Protein AF-A0A6I2VGC6-F1 (afdb_monomer_lite)

Foldseek 3Di:
DPPVVPPPDPPPDPPPPPVVPCDDPNVVVVVVVVVQVVVCVVVVHDDDDPDDDDDDPCCVVPPVNVVCCLVPPQVPDDDDDDDLVLAPDAQKKAWDDDSNFIKIWGQHPVRDIDIDGQADPPHGDGVDDHGIDGDD

Radius of gyration: 21.8 Å; chains: 1; bounding box: 48×47×48 Å

pLDDT: mean 85.58, std 19.08, range [34.44, 97.62]

Secondary structure (DSSP, 8-state):
--SSSTT--TT-S-----STT--HHHHHHHHHHHHHHHHHHHHT-----SSPPPPPGGGGT-HHHHHHHIIIIITTS------GGGS-STTEEEEEEETTEEEEEEE-SSS-EEEEESB-TTT--BSS-SEEEE--

Sequence (136 aa):
MTELADAVQSEAVPAYLPSTVLDGAAREDALSMMRRLIAHTRNKTTDQAESTFEEPVDNYLDEELFAAEIELIFKRIPLPLALSCELPAKNSYKAIEVVGVPVVMTRDSKGDVHAMLNVCRHRGALICQEGTGTSR

Structure (mmCIF, N/CA/C/O backbone):
data_AF-A0A6I2VGC6-F1
#
_entry.id   AF-A0A6I2VGC6-F1
#
loop_
_atom_site.group_PDB
_atom_site.id
_atom_site.type_symbol
_atom_site.label_atom_id
_atom_site.label_alt_id
_atom_site.label_comp_id
_atom_site.label_asym_id
_atom_site.label_entity_id
_atom_site.label_seq_id
_atom_site.pdbx_PDB_ins_code
_atom_site.Cartn_x
_atom_site.Cartn_y
_atom_site.Cartn_z
_atom_site.occupancy
_atom_site.B_iso_or_equiv
_atom_site.auth_seq_id
_atom_site.auth_comp_id
_atom_site.auth_asym_id
_atom_site.auth_atom_id
_atom_site.pdbx_PDB_model_num
ATOM 1 N N . MET A 1 1 ? -7.542 27.184 -2.937 1.00 37.00 1 MET A N 1
ATOM 2 C CA . MET A 1 1 ? -6.402 26.269 -2.687 1.00 37.00 1 MET A CA 1
ATOM 3 C C . MET A 1 1 ? -5.672 26.569 -1.372 1.00 37.00 1 MET A C 1
ATOM 5 O O . MET A 1 1 ? -4.609 26.013 -1.146 1.00 37.00 1 MET A O 1
ATOM 9 N N . THR A 1 2 ? -6.236 27.399 -0.489 1.00 34.44 2 THR A N 1
ATOM 10 C CA . THR A 1 2 ? -5.528 27.917 0.695 1.00 34.44 2 THR A CA 1
ATOM 11 C C . THR A 1 2 ? -6.004 27.289 2.011 1.00 34.44 2 THR A C 1
ATOM 13 O O . THR A 1 2 ? -5.457 27.611 3.048 1.00 34.44 2 THR A O 1
ATOM 16 N N . GLU A 1 3 ? -6.980 26.374 1.986 1.00 43.25 3 GLU A N 1
ATOM 17 C CA . GLU A 1 3 ? -7.604 25.830 3.211 1.00 43.25 3 GLU A CA 1
ATOM 18 C C . GLU A 1 3 ? -7.227 24.370 3.532 1.00 43.25 3 GLU A C 1
ATOM 20 O O . GLU A 1 3 ? -7.631 23.849 4.563 1.00 43.25 3 GLU A O 1
ATOM 25 N N . LEU A 1 4 ? -6.421 23.697 2.696 1.00 38.38 4 LEU A N 1
ATOM 26 C CA . LEU A 1 4 ? -5.918 22.342 2.999 1.00 38.38 4 LEU A CA 1
ATOM 27 C C . LEU A 1 4 ? -4.592 22.333 3.780 1.00 38.38 4 LEU A C 1
ATOM 29 O O . LEU A 1 4 ? -4.179 21.279 4.257 1.00 38.38 4 LEU A O 1
ATOM 33 N N . ALA A 1 5 ? -3.919 23.480 3.897 1.00 37.44 5 ALA A N 1
ATOM 34 C CA . ALA A 1 5 ? -2.628 23.585 4.577 1.00 37.44 5 ALA A CA 1
ATOM 35 C C . ALA A 1 5 ? -2.761 23.596 6.112 1.00 37.44 5 ALA A C 1
ATOM 37 O O . ALA A 1 5 ? -1.846 23.155 6.801 1.00 37.44 5 ALA A O 1
ATOM 38 N N . ASP A 1 6 ? -3.912 24.021 6.640 1.00 35.16 6 ASP A N 1
ATOM 39 C CA . ASP A 1 6 ? -4.110 24.224 8.082 1.00 35.16 6 ASP A CA 1
ATOM 40 C C . ASP A 1 6 ? -4.655 22.986 8.823 1.00 35.16 6 ASP A C 1
ATOM 42 O O . ASP A 1 6 ? -4.766 22.991 10.047 1.00 35.16 6 ASP A O 1
ATOM 46 N N . ALA A 1 7 ? -4.972 21.898 8.109 1.00 40.44 7 ALA A N 1
ATOM 47 C CA . ALA A 1 7 ? -5.569 20.691 8.695 1.00 40.44 7 ALA A CA 1
ATOM 48 C C . ALA A 1 7 ? -4.558 19.586 9.062 1.00 40.44 7 ALA A C 1
ATOM 50 O O . ALA A 1 7 ? -4.943 18.573 9.647 1.00 40.44 7 ALA A O 1
ATOM 51 N N . VAL A 1 8 ? -3.268 19.750 8.751 1.00 40.69 8 VAL A N 1
ATOM 52 C CA . VAL A 1 8 ? -2.232 18.765 9.106 1.00 40.69 8 VAL A CA 1
ATOM 53 C C . VAL A 1 8 ? -1.527 19.229 10.378 1.00 40.69 8 VAL A C 1
ATOM 55 O O . VAL A 1 8 ? -0.435 19.791 10.345 1.00 40.69 8 VAL A O 1
ATOM 58 N N . GLN A 1 9 ? -2.182 19.023 11.523 1.00 40.00 9 GLN A N 1
ATOM 59 C CA . GLN A 1 9 ? -1.551 19.218 12.828 1.00 40.00 9 GLN A CA 1
ATOM 60 C C . GLN A 1 9 ? -0.323 18.303 12.951 1.00 40.00 9 GLN A C 1
ATOM 62 O O . GLN A 1 9 ? -0.389 17.091 12.743 1.00 40.0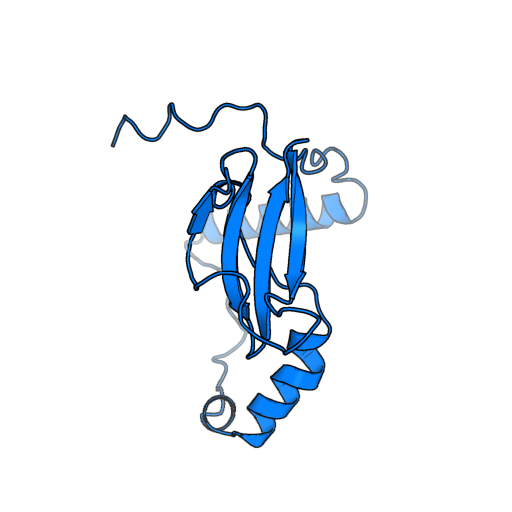0 9 GLN A O 1
AT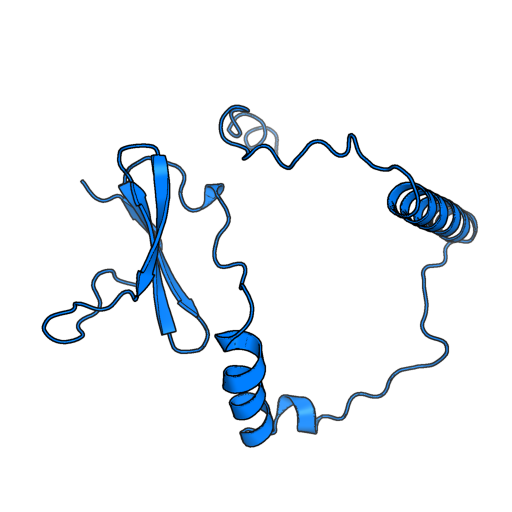OM 67 N N . SER A 1 10 ? 0.808 18.916 13.290 1.00 46.09 10 SER A N 1
ATOM 68 C CA . SER A 1 10 ? 2.174 18.387 13.226 1.00 46.09 10 SER A CA 1
ATOM 69 C C . SER A 1 10 ? 2.514 17.262 14.215 1.00 46.09 10 SER A C 1
ATOM 71 O O . SER A 1 10 ? 3.680 16.897 14.329 1.00 46.09 10 SER A O 1
ATOM 73 N N . GLU A 1 11 ? 1.547 16.721 14.956 1.00 42.81 11 GLU A N 1
ATOM 74 C CA . GLU A 1 11 ? 1.808 15.841 16.109 1.00 42.81 11 GLU A CA 1
ATOM 75 C C . GLU A 1 11 ? 1.619 14.338 15.850 1.00 42.81 11 GLU A C 1
ATOM 77 O O . GLU A 1 11 ? 1.942 13.532 16.717 1.00 42.81 11 GLU A O 1
ATOM 82 N N . ALA A 1 12 ? 1.152 13.929 14.666 1.00 46.19 12 ALA A N 1
ATOM 83 C CA . ALA A 1 12 ? 0.878 12.515 14.365 1.00 46.19 12 ALA A CA 1
ATOM 84 C C . ALA A 1 12 ? 1.584 11.979 13.110 1.00 46.19 12 ALA A C 1
ATOM 86 O O . ALA A 1 12 ? 1.207 10.926 12.589 1.00 46.19 12 ALA A O 1
ATOM 87 N N . VAL A 1 13 ? 2.612 12.671 12.612 1.00 42.16 13 VAL A N 1
ATOM 88 C CA . VAL A 1 13 ? 3.536 12.049 11.657 1.00 42.16 13 VAL A CA 1
ATOM 89 C C . VAL A 1 13 ? 4.382 11.068 12.474 1.00 42.16 13 VAL A C 1
ATOM 91 O O . VAL A 1 13 ? 5.070 11.519 13.393 1.00 42.16 13 VAL A O 1
ATOM 94 N N . PRO A 1 14 ? 4.334 9.744 12.213 1.00 45.50 14 PRO A N 1
ATOM 95 C CA . PRO A 1 14 ? 5.282 8.820 12.823 1.00 45.50 14 PRO A CA 1
ATOM 96 C C . PRO A 1 14 ? 6.671 9.396 12.593 1.00 45.50 14 PRO A C 1
ATOM 98 O O . PRO A 1 14 ? 6.939 9.848 11.480 1.00 45.50 14 PRO A O 1
ATOM 101 N N . ALA A 1 15 ? 7.525 9.430 13.614 1.00 41.28 15 ALA A N 1
ATOM 102 C CA . ALA A 1 15 ? 8.903 9.854 13.433 1.00 41.28 15 ALA A CA 1
ATOM 103 C C . ALA A 1 15 ? 9.549 8.913 12.408 1.00 41.28 15 ALA A C 1
ATOM 105 O O . ALA A 1 15 ? 10.066 7.854 12.758 1.00 41.28 15 ALA A O 1
ATOM 106 N N . TYR A 1 16 ? 9.482 9.274 11.124 1.00 48.97 16 TYR A N 1
ATOM 107 C CA . TYR A 1 16 ? 10.390 8.741 10.136 1.00 48.97 16 TYR A CA 1
ATOM 108 C C . TYR A 1 16 ? 11.749 9.069 10.717 1.00 48.97 16 TYR A C 1
ATOM 110 O O . TYR A 1 16 ? 11.995 10.242 11.024 1.00 48.97 16 TYR A O 1
ATOM 118 N N . LEU A 1 17 ? 12.544 8.033 11.000 1.00 41.50 17 LEU A N 1
ATOM 119 C CA . LEU A 1 17 ? 13.859 8.205 11.598 1.00 41.50 17 LEU A CA 1
ATOM 120 C C . LEU A 1 17 ? 14.514 9.378 10.868 1.00 41.50 17 LEU A C 1
ATOM 122 O O . LEU A 1 17 ? 14.600 9.329 9.634 1.00 41.50 17 LEU A O 1
ATOM 126 N N . PRO A 1 18 ? 14.854 10.471 11.576 1.00 45.91 18 PRO A N 1
ATOM 127 C CA . PRO A 1 18 ? 15.458 11.611 10.921 1.00 45.91 18 PRO A CA 1
ATOM 128 C C . PRO A 1 18 ? 16.642 11.077 10.119 1.00 45.91 18 PRO A C 1
ATOM 130 O O . PRO A 1 18 ? 17.346 10.173 10.575 1.00 45.91 18 PRO A O 1
ATOM 133 N N . SER A 1 19 ? 16.850 11.590 8.906 1.00 52.72 19 SER A N 1
ATOM 134 C CA . SER A 1 19 ? 17.918 11.152 7.994 1.00 52.72 19 SER A CA 1
ATOM 135 C C . SER A 1 19 ? 19.328 11.463 8.526 1.00 52.72 19 SER A C 1
ATOM 137 O O . SER A 1 19 ? 20.272 11.626 7.756 1.00 52.72 19 SER A O 1
ATOM 139 N N . THR A 1 20 ? 19.488 11.588 9.843 1.00 51.91 20 THR A N 1
ATOM 140 C CA . THR A 1 20 ? 20.711 11.889 10.581 1.00 51.91 20 THR A CA 1
ATOM 141 C C . THR A 1 20 ? 21.777 10.810 10.452 1.00 51.91 20 THR A C 1
ATOM 143 O O . THR A 1 20 ? 22.820 10.932 11.079 1.00 51.91 20 THR A O 1
ATOM 146 N N . VAL A 1 21 ? 21.564 9.795 9.617 1.00 59.19 21 VAL A N 1
ATOM 147 C CA . VAL A 1 21 ? 22.593 8.827 9.255 1.00 59.19 21 VAL A CA 1
ATOM 148 C C . VAL A 1 21 ? 22.585 8.590 7.739 1.00 59.19 21 VAL A C 1
ATOM 150 O O . VAL A 1 21 ? 22.481 7.475 7.247 1.00 59.19 21 VAL A O 1
ATOM 153 N N . LEU A 1 22 ? 22.691 9.672 6.962 1.00 60.31 22 LEU A N 1
ATOM 154 C CA . LEU A 1 22 ? 23.429 9.599 5.699 1.00 60.31 22 LEU A CA 1
ATOM 155 C C . LEU A 1 22 ? 24.919 9.643 6.058 1.00 60.31 22 LEU A C 1
ATOM 157 O O . LEU A 1 22 ? 25.575 10.678 5.915 1.00 60.31 22 LEU A O 1
ATOM 161 N N . ASP A 1 23 ? 25.437 8.544 6.599 1.00 69.50 23 ASP A N 1
ATOM 162 C CA . ASP A 1 23 ? 26.864 8.313 6.801 1.00 69.50 23 ASP A CA 1
ATOM 163 C C . ASP A 1 23 ? 27.345 7.140 5.931 1.00 69.50 23 ASP A C 1
ATOM 165 O O . ASP A 1 23 ? 26.553 6.490 5.242 1.00 69.50 23 ASP A O 1
ATOM 169 N N . GLY A 1 24 ? 28.667 6.959 5.861 1.00 79.88 24 GLY A N 1
ATOM 170 C CA . GLY A 1 24 ? 29.295 5.903 5.063 1.00 79.88 24 GLY A CA 1
ATOM 171 C C . GLY A 1 24 ? 28.743 5.798 3.633 1.00 79.88 24 GLY A C 1
ATOM 172 O O . GLY A 1 24 ? 28.595 6.805 2.934 1.00 79.88 24 GLY A O 1
ATOM 173 N N . ALA A 1 25 ? 28.405 4.570 3.231 1.00 79.19 25 ALA A N 1
ATOM 174 C CA . ALA A 1 25 ? 27.895 4.243 1.899 1.00 79.19 25 ALA A CA 1
ATOM 175 C C . ALA A 1 25 ? 26.581 4.970 1.559 1.00 79.19 25 ALA A C 1
ATOM 177 O O . ALA A 1 25 ? 26.437 5.492 0.458 1.00 79.19 25 ALA A O 1
ATOM 178 N N . ALA A 1 26 ? 25.657 5.110 2.517 1.00 76.56 26 ALA A N 1
ATOM 179 C CA . ALA A 1 26 ? 24.382 5.788 2.277 1.00 76.56 26 ALA A CA 1
ATOM 180 C C . ALA A 1 26 ? 24.579 7.273 1.925 1.00 76.56 26 ALA A C 1
ATOM 182 O O . ALA A 1 26 ? 23.865 7.828 1.085 1.00 76.56 26 ALA A O 1
ATOM 183 N N . ARG A 1 27 ? 25.583 7.927 2.530 1.00 81.50 27 ARG A N 1
ATOM 184 C CA . ARG A 1 27 ? 25.963 9.299 2.164 1.00 81.50 27 ARG A CA 1
ATOM 185 C C . ARG A 1 27 ? 26.549 9.376 0.766 1.00 81.50 27 ARG A C 1
ATOM 187 O O . ARG A 1 27 ? 26.267 10.324 0.036 1.00 81.50 27 ARG A O 1
ATOM 194 N N . GLU A 1 28 ? 27.411 8.428 0.427 1.00 85.06 28 GLU A N 1
ATOM 195 C CA . GLU A 1 28 ? 28.063 8.371 -0.877 1.00 85.06 28 GLU A CA 1
ATOM 196 C C . GLU A 1 28 ? 27.037 8.167 -1.993 1.00 85.06 28 GLU A C 1
ATOM 198 O O . GLU A 1 28 ? 27.066 8.912 -2.976 1.00 85.06 28 GLU A O 1
ATOM 203 N N . ASP A 1 29 ? 26.068 7.278 -1.782 1.00 84.38 29 ASP A N 1
ATOM 204 C CA . ASP A 1 29 ? 24.951 7.037 -2.694 1.00 84.38 29 ASP A CA 1
ATOM 205 C C . ASP A 1 29 ? 24.087 8.288 -2.863 1.00 84.38 29 ASP A C 1
ATOM 207 O O . ASP A 1 29 ? 23.841 8.731 -3.988 1.00 84.38 29 ASP A O 1
ATOM 211 N N . ALA A 1 30 ? 23.696 8.935 -1.761 1.00 84.06 30 ALA A N 1
ATOM 212 C CA . ALA A 1 30 ? 22.923 10.173 -1.817 1.00 84.06 30 ALA A CA 1
ATOM 213 C C . ALA A 1 30 ? 23.672 11.286 -2.573 1.00 84.06 30 ALA A C 1
ATOM 215 O O . ALA A 1 30 ? 23.096 11.958 -3.431 1.00 84.06 30 ALA A O 1
ATOM 216 N N . LEU A 1 31 ? 24.973 11.462 -2.312 1.00 88.06 31 LEU A N 1
ATOM 217 C CA . LEU A 1 31 ? 25.806 12.432 -3.029 1.00 88.06 31 LEU A CA 1
ATOM 218 C C . LEU A 1 31 ? 25.958 12.073 -4.513 1.00 88.06 31 LEU A C 1
ATOM 220 O O . LEU A 1 31 ? 25.959 12.969 -5.359 1.00 88.06 31 L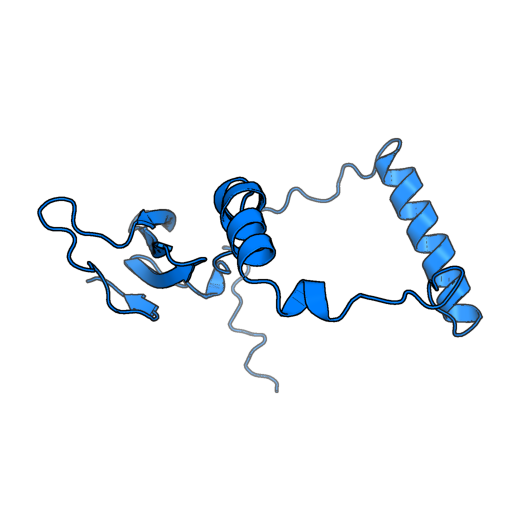EU A O 1
ATOM 224 N N . SER A 1 32 ? 26.071 10.786 -4.843 1.00 90.69 32 SER A N 1
ATOM 225 C CA . SER A 1 32 ? 26.102 10.290 -6.222 1.00 90.69 32 SER A CA 1
ATOM 226 C C . SER A 1 32 ? 24.802 10.631 -6.958 1.00 90.69 32 SER A C 1
ATOM 228 O O . SER A 1 32 ? 24.830 11.268 -8.016 1.00 90.69 32 SER A O 1
ATOM 230 N N . MET A 1 33 ? 23.654 10.329 -6.345 1.00 90.56 33 MET A N 1
ATOM 231 C CA . MET A 1 33 ? 22.332 10.665 -6.875 1.00 90.56 33 MET A CA 1
ATOM 232 C C . MET A 1 33 ? 22.158 12.176 -7.069 1.00 90.56 33 MET A C 1
ATOM 234 O O . MET A 1 33 ? 21.692 12.600 -8.125 1.00 90.56 33 MET A O 1
ATOM 238 N N . MET A 1 34 ? 22.585 13.002 -6.106 1.00 92.81 34 MET A N 1
ATOM 239 C CA . MET A 1 34 ? 22.516 14.466 -6.217 1.00 92.81 34 MET A CA 1
ATOM 240 C C . MET A 1 34 ? 23.357 15.003 -7.380 1.00 92.81 34 MET A C 1
ATOM 242 O O . MET A 1 34 ? 22.892 15.854 -8.138 1.00 92.81 34 MET A O 1
ATOM 246 N N . ARG A 1 35 ? 24.589 14.505 -7.559 1.00 94.62 35 ARG A N 1
ATOM 247 C CA . ARG A 1 35 ? 25.445 14.909 -8.689 1.00 94.62 35 ARG A CA 1
ATOM 248 C C . ARG A 1 35 ? 24.800 14.551 -10.025 1.00 94.62 35 ARG A C 1
ATOM 250 O O . ARG A 1 35 ? 24.794 15.382 -10.933 1.00 94.62 35 ARG A O 1
ATOM 257 N N . ARG A 1 36 ? 24.226 13.349 -10.123 1.00 94.81 36 ARG A N 1
ATOM 258 C CA . ARG A 1 36 ? 23.512 12.873 -11.313 1.00 94.81 36 ARG A CA 1
ATOM 259 C C . ARG A 1 36 ? 22.279 13.729 -11.615 1.00 94.81 36 ARG A C 1
ATOM 261 O O . ARG A 1 36 ? 22.127 14.193 -12.741 1.00 94.81 36 ARG A O 1
ATOM 268 N N . LEU A 1 37 ? 21.477 14.058 -10.600 1.00 95.88 37 LEU A N 1
ATOM 269 C CA . LEU A 1 37 ? 20.326 14.959 -10.729 1.00 95.88 37 LEU A CA 1
ATOM 270 C C . LEU A 1 37 ? 20.726 16.348 -11.253 1.00 95.88 37 LEU A C 1
ATOM 272 O O . LEU A 1 37 ? 20.083 16.885 -12.157 1.00 95.88 37 LEU A O 1
ATOM 276 N N . ILE A 1 38 ? 21.801 16.934 -10.714 1.00 96.69 38 ILE A N 1
ATOM 277 C CA . ILE A 1 38 ? 22.321 18.229 -11.181 1.00 96.69 38 ILE A CA 1
ATOM 278 C C . ILE A 1 38 ? 22.752 18.145 -12.651 1.00 96.69 38 ILE A C 1
ATOM 280 O O . ILE A 1 38 ? 22.450 19.055 -13.426 1.00 96.69 38 ILE A O 1
ATOM 284 N N . ALA A 1 39 ? 23.444 17.071 -13.046 1.00 95.94 39 ALA A N 1
ATOM 285 C CA . ALA A 1 39 ? 23.861 16.859 -14.430 1.00 95.94 39 ALA A CA 1
ATOM 286 C C . ALA A 1 39 ? 22.652 16.766 -15.375 1.00 95.94 39 ALA A C 1
ATOM 288 O O . ALA A 1 39 ? 22.601 17.485 -16.373 1.00 95.94 39 ALA A O 1
ATOM 289 N N . HIS A 1 40 ? 21.646 15.965 -15.018 1.00 97.31 40 HIS A N 1
ATOM 290 C CA . HIS A 1 40 ? 20.390 15.846 -15.760 1.00 97.31 40 HIS A CA 1
ATOM 291 C C . HIS A 1 40 ? 19.659 17.181 -15.896 1.00 97.31 40 HIS A C 1
ATOM 293 O O . HIS A 1 40 ? 19.275 17.571 -16.996 1.00 97.31 40 HIS A O 1
ATOM 299 N N . THR A 1 41 ? 19.561 17.943 -14.806 1.00 96.75 41 THR A N 1
ATOM 300 C CA . THR A 1 41 ? 18.871 19.241 -14.793 1.00 96.75 41 THR A CA 1
ATOM 301 C C . THR A 1 41 ? 19.555 20.249 -15.719 1.00 96.75 41 THR A C 1
ATOM 303 O O . THR A 1 41 ? 18.893 20.924 -16.506 1.00 96.75 41 THR A O 1
ATOM 306 N N . ARG A 1 42 ? 20.893 20.336 -15.670 1.00 97.12 42 ARG A N 1
ATOM 307 C CA . ARG A 1 42 ? 21.681 21.241 -16.527 1.00 97.12 42 ARG A CA 1
ATOM 308 C C . ARG A 1 42 ? 21.579 20.879 -18.003 1.00 97.12 42 ARG A C 1
ATOM 310 O O . ARG A 1 42 ? 21.472 21.770 -18.841 1.00 97.12 42 ARG A O 1
ATOM 317 N N . ASN A 1 43 ? 21.587 19.585 -18.302 1.00 96.81 43 ASN A N 1
ATOM 318 C CA . ASN A 1 43 ? 21.576 19.078 -19.670 1.00 96.81 43 ASN A CA 1
ATOM 319 C C . ASN A 1 43 ? 20.159 18.861 -20.220 1.00 96.81 43 ASN A C 1
ATOM 321 O O . ASN A 1 43 ? 20.019 18.489 -21.380 1.00 96.81 43 ASN A O 1
ATOM 325 N N . LYS A 1 44 ? 19.116 19.107 -19.412 1.00 95.88 44 LYS A N 1
ATOM 326 C CA . LYS A 1 44 ? 17.708 18.821 -19.734 1.00 95.88 44 LYS A CA 1
ATOM 327 C C . LYS A 1 44 ? 17.487 17.362 -20.152 1.00 95.88 44 LYS A C 1
ATOM 329 O O . LYS A 1 44 ? 16.757 17.081 -21.097 1.00 95.88 44 LYS A O 1
ATOM 334 N N . THR A 1 45 ? 18.138 16.443 -19.448 1.00 96.19 45 THR A N 1
ATOM 335 C CA . THR A 1 45 ? 17.999 14.996 -19.641 1.00 96.19 45 THR A CA 1
ATOM 336 C C . THR A 1 45 ? 17.451 14.339 -18.377 1.00 96.19 45 THR A C 1
ATOM 338 O O . THR A 1 45 ? 17.199 15.007 -17.378 1.00 96.19 45 THR A O 1
ATOM 341 N N . THR A 1 46 ? 17.257 13.027 -18.419 1.00 94.62 46 THR A N 1
ATOM 342 C CA . THR A 1 46 ? 16.945 12.179 -17.264 1.00 94.62 46 THR A CA 1
ATOM 343 C C . THR A 1 46 ? 17.698 10.863 -17.426 1.00 94.62 46 THR A C 1
ATOM 345 O O . THR A 1 46 ? 18.269 10.615 -18.491 1.00 94.62 46 THR A O 1
ATOM 348 N N . ASP A 1 47 ? 17.713 10.029 -16.393 1.00 93.19 47 ASP A N 1
ATOM 349 C CA . ASP A 1 47 ? 18.168 8.651 -16.521 1.00 93.19 47 ASP A CA 1
ATOM 350 C C . ASP A 1 47 ? 17.358 7.936 -17.607 1.00 93.19 47 ASP A C 1
ATOM 352 O O . ASP A 1 47 ? 16.126 7.956 -17.596 1.00 93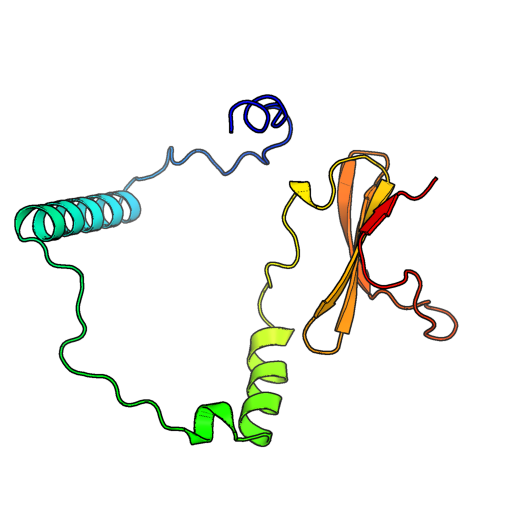.19 47 ASP A O 1
ATOM 356 N N . GLN A 1 48 ? 18.062 7.337 -18.562 1.00 91.62 48 GLN A N 1
ATOM 357 C CA . GLN A 1 48 ? 17.485 6.557 -19.650 1.00 91.62 48 GLN A CA 1
ATOM 358 C C . GLN A 1 48 ? 18.116 5.168 -19.637 1.00 91.62 48 GLN A C 1
ATOM 360 O O . GLN A 1 48 ? 19.297 5.025 -19.318 1.00 91.62 48 GLN A O 1
ATOM 365 N N . ALA A 1 49 ? 17.326 4.150 -19.974 1.00 90.88 49 ALA A N 1
ATOM 366 C CA . ALA A 1 49 ? 17.861 2.824 -20.252 1.00 90.88 49 ALA A CA 1
ATOM 367 C C . ALA A 1 49 ? 18.742 2.867 -21.513 1.00 90.88 49 ALA A C 1
ATOM 369 O O . ALA A 1 49 ? 18.576 3.740 -22.366 1.00 90.88 49 ALA A O 1
ATOM 370 N N . GLU A 1 50 ? 19.667 1.914 -21.644 1.00 92.06 50 GLU A N 1
ATOM 371 C CA . GLU A 1 50 ? 20.575 1.832 -22.801 1.00 92.06 50 GLU A CA 1
ATOM 372 C C . GLU A 1 50 ? 19.829 1.644 -24.130 1.00 92.06 50 GLU A C 1
ATOM 374 O O . GLU A 1 50 ? 20.319 2.024 -25.191 1.00 92.06 50 GLU A O 1
ATOM 379 N N . SER A 1 51 ? 18.633 1.062 -24.073 1.00 94.56 51 SER A N 1
ATOM 380 C CA . SER A 1 51 ? 17.761 0.835 -25.218 1.00 94.56 51 SER A CA 1
ATOM 381 C C . SER A 1 51 ? 16.298 0.814 -24.784 1.00 94.56 51 SER A C 1
ATOM 383 O O . SER A 1 51 ? 15.979 0.826 -23.591 1.00 94.56 51 SER A O 1
ATOM 385 N N . THR A 1 52 ? 15.397 0.807 -25.765 1.00 94.62 52 THR A N 1
ATOM 386 C CA . THR A 1 52 ? 13.978 0.568 -25.518 1.00 94.62 52 THR A CA 1
ATOM 387 C C . THR A 1 52 ? 13.793 -0.844 -24.981 1.00 94.62 52 THR A C 1
ATOM 389 O O . THR A 1 52 ? 14.231 -1.812 -25.595 1.00 94.62 52 THR A O 1
ATOM 392 N N . PHE A 1 53 ? 13.131 -0.948 -23.835 1.00 92.31 53 PHE A N 1
ATOM 393 C CA . PHE A 1 53 ? 12.708 -2.224 -23.287 1.00 92.31 53 PHE A CA 1
ATOM 394 C C . PHE A 1 53 ? 11.408 -2.663 -23.969 1.00 92.31 53 PHE A C 1
ATOM 396 O O . PHE A 1 53 ? 10.465 -1.874 -24.069 1.00 92.31 53 PHE A O 1
ATOM 403 N N . GLU A 1 54 ? 11.375 -3.903 -24.449 1.00 94.12 54 GLU A N 1
ATOM 404 C CA . GLU A 1 54 ? 10.179 -4.528 -25.010 1.00 94.12 54 GLU A CA 1
ATOM 405 C C . GLU A 1 54 ? 9.579 -5.462 -23.960 1.00 94.12 54 GLU A C 1
ATOM 407 O O . GLU A 1 54 ? 10.230 -6.413 -23.530 1.00 94.12 54 GLU A O 1
ATOM 412 N N . GLU A 1 55 ? 8.344 -5.181 -23.548 1.00 94.44 55 GLU A N 1
ATOM 413 C CA . GLU A 1 55 ? 7.618 -5.994 -22.575 1.00 94.44 55 GLU A CA 1
ATOM 414 C C . GLU A 1 55 ? 6.627 -6.915 -23.305 1.00 94.44 55 GLU A C 1
ATOM 416 O O . GLU A 1 55 ? 5.766 -6.412 -24.040 1.00 94.44 55 GLU A O 1
ATOM 421 N N . PRO A 1 56 ? 6.721 -8.246 -23.133 1.00 95.56 56 PRO A N 1
ATOM 422 C CA . PRO A 1 56 ? 5.760 -9.176 -23.709 1.00 95.56 56 PRO A CA 1
ATOM 423 C C . PRO A 1 56 ? 4.340 -8.892 -23.213 1.00 95.56 56 PRO A C 1
ATOM 425 O O . PRO A 1 56 ? 4.093 -8.811 -22.015 1.00 95.56 56 PRO A O 1
ATOM 428 N N . VAL A 1 57 ? 3.378 -8.801 -24.135 1.00 95.94 57 VAL A N 1
ATOM 429 C CA . VAL A 1 57 ? 1.963 -8.570 -23.784 1.00 95.94 57 VAL A CA 1
ATOM 430 C C . VAL A 1 57 ? 1.409 -9.700 -22.911 1.00 95.94 57 VAL A C 1
ATOM 432 O O . VAL A 1 57 ? 0.585 -9.445 -22.035 1.00 95.94 57 VAL A O 1
ATOM 435 N N . ASP A 1 58 ? 1.899 -10.924 -23.112 1.00 95.69 58 ASP A N 1
ATOM 436 C CA . ASP A 1 58 ? 1.480 -12.107 -22.359 1.00 95.69 58 ASP A CA 1
ATOM 437 C C . ASP A 1 58 ? 1.718 -11.954 -20.850 1.00 95.69 58 ASP A C 1
ATOM 439 O O . ASP A 1 58 ? 0.908 -12.443 -20.069 1.00 95.69 58 ASP A O 1
ATOM 443 N N . ASN A 1 59 ? 2.719 -11.174 -20.420 1.00 95.50 59 ASN A N 1
ATOM 444 C CA . ASN A 1 59 ? 2.960 -10.914 -18.997 1.00 95.50 59 ASN A CA 1
ATOM 445 C C . ASN A 1 59 ? 1.789 -10.183 -18.307 1.00 95.50 59 ASN A C 1
ATOM 447 O O . ASN A 1 59 ? 1.688 -10.203 -17.085 1.00 95.50 59 ASN A O 1
ATOM 451 N N . TYR A 1 60 ? 0.884 -9.559 -19.070 1.00 94.88 60 TYR A N 1
ATOM 452 C CA . TYR A 1 60 ? -0.326 -8.911 -18.551 1.00 94.88 60 TYR A CA 1
ATOM 453 C C . TYR A 1 60 ? -1.600 -9.749 -18.714 1.00 94.88 60 TYR A C 1
ATOM 455 O O . TYR A 1 60 ? -2.640 -9.377 -18.166 1.00 94.88 60 TYR A O 1
ATOM 463 N N . LEU A 1 61 ? -1.556 -10.816 -19.515 1.00 96.56 61 LEU A N 1
ATOM 464 C CA . LEU A 1 61 ? -2.731 -11.606 -19.900 1.00 96.56 61 LEU A CA 1
ATOM 465 C C . LEU A 1 61 ? -2.688 -13.043 -19.374 1.00 96.56 61 LEU A C 1
ATOM 467 O O . LEU A 1 61 ? -3.730 -13.692 -19.319 1.00 96.56 61 LEU A O 1
ATOM 471 N N . ASP A 1 62 ? -1.508 -13.541 -19.013 1.00 97.62 62 ASP A N 1
ATOM 472 C CA . ASP A 1 62 ? -1.311 -14.898 -18.519 1.00 97.62 62 ASP A CA 1
ATOM 473 C C . ASP A 1 62 ? -1.873 -15.058 -17.093 1.00 97.62 62 ASP A C 1
ATOM 475 O O . ASP A 1 62 ? -1.355 -14.521 -16.109 1.00 97.62 62 ASP A O 1
ATOM 479 N N . GLU A 1 63 ? -2.960 -15.824 -16.987 1.00 96.69 63 GLU A N 1
ATOM 480 C CA . GLU A 1 63 ? -3.632 -16.121 -15.720 1.00 96.69 63 GLU A CA 1
ATOM 481 C C . GLU A 1 63 ? -2.769 -16.972 -14.770 1.00 96.69 63 GLU A C 1
ATOM 483 O O . GLU A 1 63 ? -2.859 -16.811 -13.549 1.00 96.69 63 GLU A O 1
ATOM 488 N N . GLU A 1 64 ? -1.924 -17.865 -15.300 1.00 97.19 64 GLU A N 1
ATOM 489 C CA . GLU A 1 64 ? 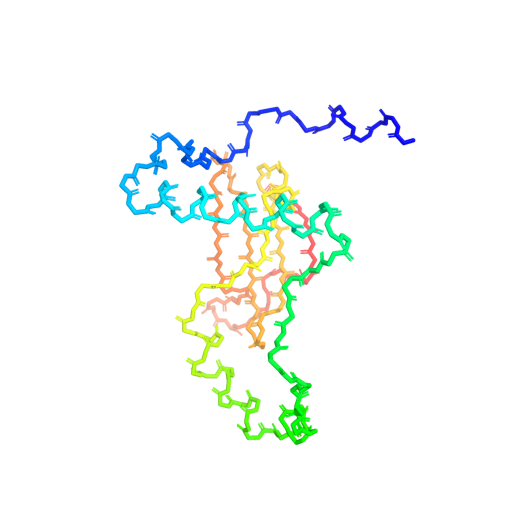-1.035 -18.708 -14.494 1.00 97.19 64 GLU A CA 1
ATOM 490 C C . GLU A 1 64 ? 0.089 -17.870 -13.885 1.00 97.19 64 GLU A C 1
ATOM 492 O O . GLU A 1 64 ? 0.405 -18.022 -12.698 1.00 97.19 64 GLU A O 1
ATOM 497 N N . LEU A 1 65 ? 0.646 -16.941 -14.670 1.00 96.56 65 LEU A N 1
ATOM 498 C CA . LEU A 1 65 ? 1.637 -15.986 -14.185 1.00 96.56 65 LEU A CA 1
ATOM 499 C C . LEU A 1 65 ? 1.048 -15.102 -13.081 1.00 96.56 65 LEU A C 1
ATOM 501 O O . LEU A 1 65 ? 1.631 -15.022 -11.999 1.00 96.56 65 LEU A O 1
ATOM 505 N N . PHE A 1 66 ? -0.134 -14.517 -13.299 1.00 95.12 66 PHE A N 1
ATOM 506 C CA . PHE A 1 66 ? -0.809 -13.696 -12.290 1.00 95.12 66 PHE A CA 1
ATOM 507 C C . PHE A 1 66 ? -1.030 -14.464 -10.977 1.00 95.12 66 PHE A C 1
ATOM 509 O O . PHE A 1 66 ? -0.723 -13.969 -9.888 1.00 95.12 66 PHE A O 1
ATOM 516 N N . ALA A 1 67 ? -1.517 -15.707 -11.056 1.00 95.38 67 ALA A N 1
ATOM 517 C CA . ALA A 1 67 ? -1.705 -16.545 -9.875 1.00 95.38 67 ALA A CA 1
ATOM 518 C C . ALA A 1 67 ? -0.377 -16.810 -9.140 1.00 95.38 67 ALA A C 1
ATOM 520 O O . ALA A 1 67 ? -0.325 -16.754 -7.906 1.00 95.38 67 ALA A O 1
ATOM 521 N N . ALA A 1 68 ? 0.710 -17.049 -9.879 1.00 96.44 68 ALA A N 1
ATOM 522 C CA . ALA A 1 68 ? 2.037 -17.230 -9.303 1.00 96.44 68 ALA A CA 1
ATOM 523 C C . ALA A 1 68 ? 2.552 -15.953 -8.616 1.00 96.44 68 ALA A C 1
ATOM 525 O O . ALA A 1 68 ? 3.086 -16.035 -7.507 1.00 96.44 68 ALA A O 1
ATOM 526 N N . GLU A 1 69 ? 2.359 -14.775 -9.211 1.00 95.94 69 GLU A N 1
ATOM 527 C CA . GLU A 1 69 ? 2.732 -13.488 -8.611 1.00 95.94 69 GLU A CA 1
ATOM 528 C C . GLU A 1 69 ? 2.003 -13.249 -7.286 1.00 95.94 69 GLU A C 1
ATOM 530 O O . GLU A 1 69 ? 2.624 -12.867 -6.285 1.00 95.94 69 GLU A O 1
ATOM 535 N N . ILE A 1 70 ? 0.696 -13.530 -7.243 1.00 94.88 70 ILE A N 1
ATOM 536 C CA . ILE A 1 70 ? -0.098 -13.428 -6.017 1.00 94.88 70 ILE A CA 1
ATOM 537 C C . ILE A 1 70 ? 0.494 -14.299 -4.894 1.00 94.88 70 ILE A C 1
ATOM 539 O O . ILE A 1 70 ? 0.699 -13.812 -3.777 1.00 94.88 70 ILE A O 1
ATOM 543 N N . GLU A 1 71 ? 0.802 -15.568 -5.172 1.00 95.00 71 GLU A N 1
ATOM 544 C CA . GLU A 1 71 ? 1.267 -16.529 -4.160 1.00 95.00 71 GLU A CA 1
ATOM 545 C C . GLU A 1 71 ? 2.735 -16.351 -3.745 1.00 95.00 71 GLU A C 1
ATOM 547 O O . GLU A 1 71 ? 3.112 -16.588 -2.587 1.00 95.00 71 GLU A O 1
ATOM 552 N N . LEU A 1 72 ? 3.593 -15.969 -4.690 1.00 95.50 72 LEU A N 1
ATOM 553 C CA . LEU A 1 72 ? 5.038 -15.911 -4.478 1.00 95.50 72 LEU A CA 1
ATOM 554 C C . LEU A 1 72 ? 5.521 -14.526 -4.059 1.00 95.50 72 LEU A C 1
ATOM 556 O O . LEU A 1 72 ? 6.526 -14.439 -3.354 1.00 95.50 72 LEU A O 1
ATOM 560 N N . ILE A 1 73 ? 4.815 -13.466 -4.448 1.00 95.12 73 ILE A N 1
ATOM 561 C CA . ILE A 1 73 ? 5.229 -12.087 -4.187 1.00 95.12 73 ILE A CA 1
ATOM 562 C C . ILE A 1 73 ? 4.245 -11.433 -3.224 1.00 95.12 73 ILE A C 1
ATOM 564 O O . ILE A 1 73 ? 4.586 -11.198 -2.063 1.00 95.12 73 ILE A O 1
ATOM 568 N N . PHE A 1 74 ? 3.014 -11.175 -3.665 1.00 94.06 74 PHE A N 1
ATOM 569 C CA . PHE A 1 74 ? 2.108 -10.275 -2.947 1.00 94.06 74 PHE A CA 1
ATOM 570 C C . PHE A 1 74 ? 1.676 -10.797 -1.573 1.00 94.06 74 PHE A C 1
ATOM 572 O O . PHE A 1 74 ? 1.522 -10.011 -0.641 1.00 94.06 74 PHE A O 1
ATOM 579 N N . LYS A 1 75 ? 1.553 -12.117 -1.400 1.00 90.62 75 LYS A N 1
ATOM 580 C CA . LYS A 1 75 ? 1.259 -12.734 -0.094 1.00 90.62 75 LYS A CA 1
ATOM 581 C C . LYS A 1 75 ? 2.476 -12.878 0.829 1.00 90.62 75 LYS A C 1
ATOM 583 O O . LYS A 1 75 ? 2.319 -13.328 1.963 1.00 90.62 75 LYS A O 1
ATOM 588 N N . ARG A 1 76 ? 3.685 -12.531 0.370 1.00 92.31 76 ARG A N 1
ATOM 589 C CA . ARG A 1 76 ? 4.945 -12.752 1.107 1.00 92.31 76 ARG A CA 1
ATOM 590 C C . ARG A 1 76 ? 5.687 -11.480 1.490 1.00 92.31 76 ARG A C 1
ATOM 592 O O . ARG A 1 76 ? 6.530 -11.535 2.384 1.00 92.31 76 ARG A O 1
ATOM 599 N N . ILE A 1 77 ? 5.392 -10.359 0.840 1.00 93.81 77 ILE A N 1
ATOM 600 C CA . ILE A 1 77 ? 6.038 -9.073 1.120 1.00 93.81 77 ILE A CA 1
ATOM 601 C C . ILE A 1 77 ? 5.075 -8.105 1.824 1.00 93.81 77 ILE A C 1
ATOM 603 O O . ILE A 1 77 ? 3.864 -8.189 1.621 1.00 93.81 77 ILE A O 1
ATOM 607 N N . PRO A 1 78 ? 5.580 -7.161 2.639 1.00 93.25 78 PRO A N 1
ATOM 608 C CA . PRO A 1 78 ? 4.753 -6.087 3.180 1.00 93.25 78 PRO A CA 1
ATOM 609 C C . PRO A 1 78 ? 4.150 -5.225 2.065 1.00 93.25 78 PRO A C 1
ATOM 611 O O . PRO A 1 78 ? 4.872 -4.744 1.192 1.00 93.25 78 PRO A O 1
ATOM 614 N N . LEU A 1 79 ? 2.837 -4.991 2.130 1.00 94.12 79 LEU A N 1
ATOM 615 C CA . LEU A 1 79 ? 2.109 -4.152 1.178 1.00 94.12 79 LEU A CA 1
ATOM 616 C C . LEU A 1 79 ? 1.662 -2.837 1.840 1.00 94.12 79 LEU A C 1
ATOM 618 O O . LEU A 1 79 ? 1.166 -2.860 2.970 1.00 94.12 79 LEU A O 1
ATOM 622 N N . PRO A 1 80 ? 1.797 -1.684 1.163 1.00 94.31 80 PRO A N 1
ATOM 623 C CA . PRO A 1 80 ? 1.261 -0.420 1.655 1.00 94.31 80 PRO A CA 1
ATOM 624 C C . PRO A 1 80 ? -0.265 -0.388 1.473 1.00 94.31 80 PRO A C 1
ATOM 626 O O . PRO A 1 80 ? -0.761 -0.195 0.368 1.00 94.31 80 PRO A O 1
ATOM 629 N N . LEU A 1 81 ? -1.019 -0.591 2.558 1.00 94.56 81 LEU A N 1
ATOM 630 C CA . LEU A 1 81 ? -2.488 -0.730 2.500 1.00 94.56 81 LEU A CA 1
ATOM 631 C C . LEU A 1 81 ? -3.259 0.561 2.813 1.00 94.56 81 LEU A C 1
ATOM 633 O O . LEU A 1 81 ? -4.391 0.761 2.359 1.00 94.56 81 LEU A O 1
ATOM 637 N N . ALA A 1 82 ? -2.668 1.435 3.624 1.00 94.00 82 ALA A N 1
ATOM 638 C CA . ALA A 1 82 ? -3.277 2.696 4.008 1.00 94.00 82 ALA A CA 1
ATOM 639 C C . ALA A 1 82 ? -2.232 3.725 4.428 1.00 94.00 82 ALA A C 1
ATOM 641 O O . ALA A 1 82 ? -1.162 3.389 4.939 1.00 94.00 82 ALA A O 1
ATOM 642 N N . LEU A 1 83 ? -2.596 4.990 4.267 1.00 94.56 83 LEU A N 1
ATOM 643 C CA . LEU A 1 83 ? -1.915 6.124 4.866 1.00 94.56 83 LEU A CA 1
ATOM 644 C C . LEU A 1 83 ? -2.502 6.418 6.248 1.00 94.56 83 LEU A C 1
ATOM 646 O O . LEU A 1 83 ? -3.694 6.230 6.494 1.00 94.56 83 LEU A O 1
ATOM 650 N N . SER A 1 84 ? -1.687 6.976 7.146 1.00 91.56 84 SER A N 1
ATOM 651 C CA . SER A 1 84 ? -2.137 7.350 8.494 1.00 91.56 84 SER A CA 1
ATOM 652 C C . SER A 1 84 ? -3.330 8.315 8.494 1.00 91.56 84 SER A C 1
ATOM 654 O O . SER A 1 84 ? -4.148 8.256 9.410 1.00 91.56 84 SER A O 1
ATOM 656 N N . CYS A 1 85 ? -3.452 9.177 7.476 1.00 93.50 85 CYS A N 1
ATOM 657 C CA . CYS A 1 85 ? -4.557 10.130 7.331 1.00 93.50 85 CYS A CA 1
ATOM 658 C C . CYS A 1 85 ? -5.899 9.473 6.969 1.00 93.50 85 CYS A C 1
ATOM 660 O O . CYS A 1 85 ? -6.945 10.073 7.199 1.00 93.50 85 CYS A O 1
ATOM 662 N N . GLU A 1 86 ? -5.891 8.237 6.465 1.00 94.50 86 GLU A N 1
ATOM 663 C CA . GLU A 1 86 ? -7.110 7.463 6.195 1.00 94.50 86 GLU A CA 1
ATOM 664 C C . GLU A 1 86 ? -7.707 6.852 7.474 1.00 94.50 86 GLU A C 1
ATOM 666 O O . GLU A 1 86 ? -8.840 6.376 7.477 1.00 94.50 86 GLU A O 1
ATOM 671 N N . LEU A 1 87 ? -6.960 6.907 8.581 1.00 95.56 87 LEU A N 1
ATOM 672 C CA . LEU A 1 87 ? -7.387 6.548 9.931 1.00 95.56 87 LEU A CA 1
ATOM 673 C C . LEU A 1 87 ? -7.219 7.778 10.844 1.00 95.56 87 LEU A C 1
ATOM 675 O O . LEU A 1 87 ? -6.328 7.784 11.699 1.00 95.56 87 LEU A O 1
ATOM 679 N N . PRO A 1 88 ? -8.013 8.847 10.654 1.00 93.94 88 PRO A N 1
ATOM 680 C CA . PRO A 1 88 ? -7.703 10.169 11.203 1.00 93.94 88 PRO A CA 1
ATOM 681 C C . PRO A 1 88 ? -7.886 10.270 12.721 1.00 93.94 88 PRO A C 1
ATOM 683 O O . PRO A 1 88 ? -7.163 11.010 13.380 1.00 93.94 88 PRO A O 1
ATOM 686 N N . ALA A 1 89 ? -8.838 9.529 13.293 1.00 94.94 89 ALA A N 1
ATOM 687 C CA . ALA A 1 89 ? -9.204 9.634 14.703 1.00 94.94 89 ALA A CA 1
ATOM 688 C C . ALA A 1 89 ? -9.249 8.268 15.397 1.00 94.94 89 ALA A C 1
ATOM 690 O O . ALA A 1 89 ? -9.282 7.217 14.751 1.00 94.94 89 ALA A O 1
ATOM 691 N N . LYS A 1 90 ? -9.291 8.280 16.731 1.00 95.69 90 LYS A N 1
ATOM 692 C CA . LYS A 1 90 ? -9.563 7.081 17.534 1.00 95.69 90 LYS A CA 1
ATOM 693 C C . LYS A 1 90 ? -10.843 6.400 17.055 1.00 95.69 90 LYS A C 1
ATOM 695 O O . LYS A 1 90 ? -11.817 7.072 16.724 1.00 95.69 90 LYS A O 1
ATOM 700 N N . ASN A 1 91 ? -10.819 5.076 17.038 1.00 95.19 91 ASN A N 1
ATOM 701 C CA . ASN A 1 91 ? -11.891 4.204 16.564 1.00 95.19 91 ASN A CA 1
ATOM 702 C C . ASN A 1 91 ? -12.222 4.334 15.066 1.00 95.19 91 ASN A C 1
ATOM 704 O O . ASN A 1 91 ? -13.243 3.801 14.628 1.00 95.19 91 ASN A O 1
ATOM 708 N N . SER A 1 92 ? -11.386 5.010 14.269 1.00 96.88 92 SER A N 1
ATOM 709 C CA . SER A 1 92 ? -11.534 4.996 12.807 1.00 96.88 92 SER A CA 1
ATOM 710 C C . SER A 1 92 ? -11.176 3.619 12.259 1.00 96.88 92 SER A C 1
ATOM 712 O O . SER A 1 92 ? -10.278 2.957 12.785 1.00 96.88 92 SER A O 1
ATOM 714 N N . TYR A 1 93 ? -11.831 3.210 11.180 1.00 97.06 93 TYR A N 1
ATOM 715 C CA . TYR A 1 93 ? -11.483 2.013 10.432 1.00 97.06 93 TYR A CA 1
ATOM 716 C C . TYR A 1 93 ? -11.457 2.277 8.927 1.00 97.06 93 TYR A C 1
ATOM 718 O O . TYR A 1 93 ? -12.145 3.167 8.423 1.00 97.06 93 TYR A O 1
ATOM 726 N N . LYS A 1 94 ? -10.681 1.453 8.225 1.00 97.25 94 LYS A N 1
ATOM 727 C CA . LYS A 1 94 ? -10.681 1.304 6.771 1.00 97.25 94 LYS A CA 1
ATOM 728 C C . LYS A 1 94 ? -10.735 -0.186 6.452 1.00 97.25 94 LYS A C 1
ATOM 730 O O . LYS A 1 94 ? -9.856 -0.933 6.875 1.00 97.25 94 LYS A O 1
ATOM 735 N N . ALA A 1 95 ? -11.759 -0.611 5.730 1.00 97.56 95 ALA A N 1
ATOM 736 C CA . ALA A 1 95 ? -11.908 -1.968 5.227 1.00 97.56 95 ALA A CA 1
ATOM 737 C C . ALA A 1 95 ? -11.735 -1.961 3.707 1.00 97.56 95 ALA A C 1
ATOM 739 O O . ALA A 1 95 ? -12.364 -1.151 3.028 1.00 97.56 95 ALA A O 1
ATOM 740 N N . ILE A 1 96 ? -10.871 -2.837 3.200 1.00 97.25 96 ILE A N 1
ATOM 741 C CA . ILE A 1 96 ? -10.546 -2.982 1.775 1.00 97.25 96 ILE A CA 1
ATOM 742 C C . ILE A 1 96 ? -10.296 -4.449 1.438 1.00 97.25 96 ILE A C 1
ATOM 744 O O . ILE A 1 96 ? -9.919 -5.236 2.312 1.00 97.25 96 ILE A O 1
ATOM 748 N N . GLU A 1 97 ? -10.455 -4.811 0.172 1.00 96.31 97 GLU A N 1
ATOM 749 C CA . GLU A 1 97 ? -9.913 -6.062 -0.351 1.00 96.31 97 GLU A CA 1
ATOM 750 C C . GLU A 1 97 ? -8.494 -5.857 -0.894 1.00 96.31 97 GLU A C 1
ATOM 752 O O . GLU A 1 97 ? -8.212 -4.912 -1.629 1.00 96.31 97 GLU A O 1
ATOM 757 N N . VAL A 1 98 ? -7.580 -6.750 -0.518 1.00 95.00 98 VAL A N 1
ATOM 758 C CA . VAL A 1 98 ? -6.186 -6.733 -0.960 1.00 95.00 98 VAL A CA 1
ATOM 759 C C . VAL A 1 98 ? -5.851 -8.106 -1.502 1.00 95.00 98 VAL A C 1
ATOM 761 O O . VAL A 1 98 ? -5.741 -9.061 -0.736 1.00 95.00 98 VAL A O 1
ATOM 764 N N . VAL A 1 99 ? -5.673 -8.214 -2.819 1.00 93.94 99 VAL A N 1
ATOM 765 C CA . VAL A 1 99 ? -5.229 -9.462 -3.462 1.00 93.94 99 VAL A CA 1
ATOM 766 C C . VAL A 1 99 ? -6.162 -10.639 -3.102 1.00 93.94 99 VAL A C 1
ATOM 768 O O . VAL A 1 99 ? -5.739 -11.717 -2.683 1.00 93.94 99 VAL A O 1
ATOM 771 N N . GLY A 1 100 ? -7.475 -10.397 -3.177 1.00 91.81 100 GLY A N 1
ATOM 772 C CA . GLY A 1 100 ? -8.508 -11.376 -2.817 1.00 91.81 100 GLY A CA 1
ATOM 773 C C . GLY A 1 100 ? -8.649 -11.650 -1.314 1.00 91.81 100 GLY A C 1
ATOM 774 O O . GLY A 1 100 ? -9.345 -12.587 -0.923 1.00 91.81 100 GLY A O 1
ATOM 775 N N . VAL A 1 101 ? -7.984 -10.876 -0.450 1.00 94.00 101 VAL A N 1
ATOM 776 C CA . VAL A 1 101 ? -8.059 -11.013 1.009 1.00 94.00 101 VAL A CA 1
ATOM 777 C C . VAL A 1 101 ? -8.733 -9.777 1.614 1.00 94.00 101 VAL A C 1
ATOM 779 O O . VAL A 1 101 ? -8.187 -8.677 1.511 1.00 94.00 101 VAL A O 1
ATOM 782 N N . PRO A 1 102 ? -9.888 -9.916 2.290 1.00 97.12 102 PRO A N 1
ATOM 783 C CA . PRO A 1 102 ? -10.541 -8.786 2.934 1.00 97.12 102 PRO A CA 1
ATOM 784 C C . PRO A 1 102 ? -9.807 -8.422 4.233 1.00 97.12 102 PRO A C 1
ATOM 786 O O . PRO A 1 102 ? -9.675 -9.235 5.154 1.00 97.12 102 PRO A O 1
ATOM 789 N N . VAL A 1 103 ? -9.347 -7.177 4.327 1.00 97.38 103 VAL A N 1
ATOM 790 C CA . VAL A 1 103 ? -8.573 -6.643 5.454 1.00 97.38 103 VAL A CA 1
ATOM 791 C C . VAL A 1 103 ? -9.311 -5.456 6.059 1.00 97.38 103 VAL A C 1
ATOM 793 O O . VAL A 1 103 ? -9.835 -4.602 5.348 1.00 97.38 103 VAL A O 1
ATOM 796 N N . VAL A 1 104 ? -9.343 -5.385 7.389 1.00 97.44 104 VAL A N 1
ATOM 797 C CA . VAL A 1 104 ? -9.789 -4.200 8.123 1.00 97.44 104 VAL A CA 1
ATOM 798 C C . VAL A 1 104 ? -8.633 -3.661 8.949 1.00 97.44 104 VAL A C 1
ATOM 800 O O . VAL A 1 104 ? -7.994 -4.380 9.719 1.00 97.44 104 VAL A O 1
ATOM 803 N N . MET A 1 105 ? -8.359 -2.379 8.757 1.00 97.62 105 MET A N 1
ATOM 804 C CA . MET A 1 105 ? -7.407 -1.606 9.534 1.00 97.62 105 MET A CA 1
ATOM 805 C C . MET A 1 105 ? -8.175 -0.701 10.483 1.00 97.62 105 MET A C 1
ATOM 807 O O . MET A 1 105 ? -9.171 -0.097 10.086 1.00 97.62 105 MET A O 1
ATOM 811 N N . THR A 1 106 ? -7.723 -0.593 11.725 1.00 96.88 106 THR A N 1
ATOM 812 C CA . THR A 1 106 ? -8.367 0.233 12.748 1.00 96.88 106 THR A CA 1
ATOM 813 C C . THR A 1 106 ? -7.339 1.082 13.474 1.00 96.88 106 THR A C 1
ATOM 815 O O . THR A 1 106 ? -6.203 0.657 13.669 1.00 96.88 106 THR A O 1
ATOM 818 N N . ARG A 1 107 ? -7.741 2.281 13.903 1.00 96.81 107 ARG A N 1
ATOM 819 C CA . ARG A 1 107 ? -7.050 3.019 14.961 1.00 96.81 107 ARG A CA 1
ATOM 820 C C . ARG A 1 107 ? -7.814 2.803 16.254 1.00 96.81 107 ARG A C 1
ATOM 822 O O . ARG A 1 107 ? -8.986 3.157 16.325 1.00 96.81 107 ARG A O 1
ATOM 829 N N . ASP A 1 108 ? -7.185 2.224 17.263 1.00 94.88 108 ASP A N 1
ATOM 830 C CA . ASP A 1 108 ? -7.863 1.937 18.524 1.00 94.88 108 ASP A CA 1
ATOM 831 C C . ASP A 1 108 ? -8.062 3.196 19.398 1.00 94.88 108 ASP A C 1
ATOM 833 O O . ASP A 1 108 ? -7.719 4.326 19.030 1.00 94.88 108 ASP A O 1
ATOM 837 N N . SER A 1 109 ? -8.648 3.007 20.581 1.00 94.12 109 SER A N 1
ATOM 838 C CA . SER A 1 109 ? -8.915 4.084 21.540 1.00 94.12 109 SER A CA 1
ATOM 839 C C . SER A 1 109 ? -7.655 4.644 22.218 1.00 94.12 109 SER A C 1
ATOM 841 O O . SER A 1 109 ? -7.693 5.745 22.788 1.00 94.12 109 SER A O 1
ATOM 843 N N . LYS A 1 110 ? -6.529 3.926 22.145 1.00 94.69 110 LYS A N 1
ATOM 844 C CA . LYS A 1 110 ? -5.208 4.384 22.597 1.00 94.69 110 LYS A CA 1
ATOM 845 C C . LYS A 1 110 ? -4.477 5.161 21.502 1.00 94.69 110 LYS A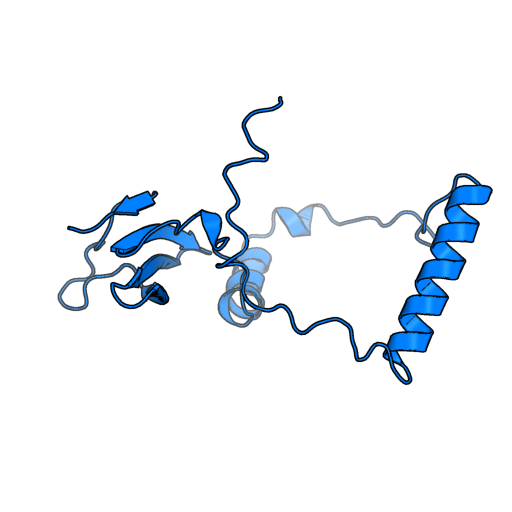 C 1
ATOM 847 O O . LYS A 1 110 ? -3.663 6.015 21.830 1.00 94.69 110 LYS A O 1
ATOM 852 N N . GLY A 1 111 ? -4.869 4.972 20.245 1.00 92.50 111 GLY A N 1
ATOM 853 C CA . GLY A 1 111 ? -4.306 5.631 19.071 1.00 92.50 111 GLY A CA 1
ATOM 854 C C . GLY A 1 111 ? -3.428 4.715 18.219 1.00 92.50 111 GLY A C 1
ATOM 855 O O . GLY A 1 111 ? -2.948 5.171 17.177 1.00 92.50 111 GLY A O 1
ATOM 856 N N . ASP A 1 112 ? -3.258 3.452 18.614 1.00 96.06 112 ASP A N 1
ATOM 857 C CA . ASP A 1 112 ? -2.445 2.468 17.904 1.00 96.06 112 ASP A CA 1
ATOM 858 C C . ASP A 1 112 ? -3.188 1.941 16.669 1.00 96.06 112 ASP A C 1
ATOM 860 O O . ASP A 1 112 ? -4.419 1.835 16.665 1.00 96.06 112 ASP A O 1
ATOM 864 N N . VAL A 1 113 ? -2.443 1.627 15.605 1.00 96.19 113 VAL A N 1
ATOM 865 C CA . VAL A 1 113 ? -3.003 1.100 14.352 1.00 96.19 113 VAL A CA 1
ATOM 866 C C . VAL A 1 113 ? -2.856 -0.414 14.309 1.00 96.19 113 VAL A C 1
ATOM 868 O O . VAL A 1 113 ? -1.763 -0.943 14.501 1.00 96.19 113 VAL A O 1
ATOM 871 N N . HIS A 1 114 ? -3.951 -1.097 13.991 1.00 96.25 114 HIS A N 1
ATOM 872 C CA . HIS A 1 114 ? -4.018 -2.549 13.853 1.00 96.25 114 HIS A CA 1
ATOM 873 C C . HIS A 1 114 ? -4.526 -2.920 12.465 1.00 96.25 114 HIS A C 1
ATOM 875 O O . HIS A 1 114 ? -5.318 -2.187 11.877 1.00 96.25 114 HIS A O 1
ATOM 881 N N . ALA A 1 115 ? -4.115 -4.082 11.964 1.00 96.31 115 ALA A N 1
ATOM 882 C CA . ALA A 1 115 ? -4.654 -4.685 10.751 1.00 96.31 115 ALA A CA 1
ATOM 883 C C . ALA A 1 115 ? -5.029 -6.140 11.035 1.00 96.31 115 ALA A C 1
ATOM 885 O O . ALA A 1 115 ? -4.277 -6.871 11.680 1.00 96.31 115 ALA A O 1
ATOM 886 N N . MET A 1 116 ? -6.199 -6.562 10.567 1.00 96.00 116 MET A N 1
ATOM 887 C CA . MET A 1 116 ? -6.694 -7.925 10.738 1.00 96.00 116 MET A CA 1
ATOM 888 C C . MET A 1 116 ? -7.515 -8.366 9.529 1.00 96.00 116 MET A C 1
ATOM 890 O O . MET A 1 116 ? -8.017 -7.539 8.768 1.00 96.00 116 MET A O 1
ATOM 894 N N . LEU A 1 117 ? -7.690 -9.679 9.377 1.00 97.00 117 LEU A N 1
ATOM 895 C CA . LEU A 1 117 ? -8.677 -10.225 8.448 1.00 97.00 117 LEU A CA 1
ATOM 896 C C . LEU A 1 117 ? -10.061 -9.674 8.802 1.00 97.00 117 LEU A C 1
ATOM 898 O O . LEU A 1 117 ? -10.512 -9.800 9.942 1.00 97.00 117 LEU A O 1
ATOM 902 N N . ASN A 1 118 ? -10.749 -9.105 7.816 1.00 97.38 118 ASN A N 1
ATOM 903 C CA . ASN A 1 118 ? -12.113 -8.601 7.955 1.00 97.38 118 ASN A CA 1
ATOM 904 C C . ASN A 1 118 ? -13.123 -9.761 7.898 1.00 97.38 118 ASN A C 1
ATOM 906 O O . ASN A 1 118 ? -14.028 -9.788 7.073 1.00 97.38 118 ASN A O 1
ATOM 910 N N . VAL A 1 119 ? -12.921 -10.772 8.742 1.00 97.50 119 VAL A N 1
ATOM 911 C CA . VAL A 1 119 ? -13.648 -12.041 8.695 1.00 97.50 119 VAL A CA 1
ATOM 912 C C . VAL A 1 119 ? -13.988 -12.487 10.111 1.00 97.50 119 VAL A C 1
ATOM 914 O O . VAL A 1 119 ? -13.118 -12.680 10.962 1.00 97.50 119 VAL A O 1
ATOM 917 N N . CYS A 1 120 ? -15.276 -12.687 10.377 1.00 96.56 120 CYS A N 1
ATOM 918 C CA . CYS A 1 120 ? -15.757 -13.174 11.659 1.00 96.56 120 CYS A CA 1
ATOM 919 C C . CYS A 1 120 ? -15.234 -14.592 11.926 1.00 96.56 120 CYS A C 1
ATOM 921 O O . CYS A 1 120 ? -15.534 -15.531 11.187 1.00 96.56 120 CYS A O 1
ATOM 923 N N . ARG A 1 121 ? -14.539 -14.778 13.054 1.00 96.75 121 ARG A N 1
ATOM 924 C CA . ARG A 1 121 ? -13.950 -16.068 13.461 1.00 96.75 121 ARG A CA 1
ATOM 925 C C . ARG A 1 121 ? -14.955 -17.205 13.674 1.00 96.75 121 ARG A C 1
ATOM 927 O O . ARG A 1 121 ? -14.542 -18.354 13.749 1.00 96.75 121 ARG A O 1
ATOM 934 N N . HIS A 1 122 ? -16.246 -16.906 13.817 1.00 97.56 122 HIS A N 1
ATOM 935 C CA . HIS A 1 122 ? -17.270 -17.930 14.029 1.00 97.56 122 HIS A CA 1
ATOM 936 C C . HIS A 1 122 ? -17.732 -18.560 12.710 1.00 97.56 122 HIS A C 1
ATOM 938 O O . HIS A 1 122 ? -17.780 -19.782 12.607 1.00 97.56 122 HIS A O 1
ATOM 944 N N . ARG A 1 123 ? -18.114 -17.740 11.719 1.00 95.06 123 ARG A N 1
ATOM 945 C CA . ARG A 1 123 ? -18.766 -18.213 10.478 1.00 95.06 123 ARG A CA 1
ATOM 946 C C . ARG A 1 123 ? -18.326 -17.497 9.203 1.00 95.06 123 ARG A C 1
ATOM 948 O O . ARG A 1 123 ? -18.994 -17.618 8.186 1.00 95.06 123 ARG A O 1
ATOM 955 N N . GLY A 1 124 ? -17.237 -16.738 9.240 1.00 95.00 124 GLY A N 1
ATOM 956 C CA . GLY A 1 124 ? -16.649 -16.167 8.031 1.00 95.00 124 GLY A CA 1
ATOM 957 C C . GLY A 1 124 ? -17.361 -14.941 7.451 1.00 95.00 124 GLY A C 1
ATOM 958 O O . GLY A 1 124 ? -16.980 -14.481 6.384 1.00 95.00 124 GLY A O 1
ATOM 959 N N . ALA A 1 125 ? -18.380 -14.397 8.122 1.00 95.88 125 ALA A N 1
ATOM 960 C CA . ALA A 1 125 ? -19.045 -13.177 7.662 1.00 95.88 125 ALA A CA 1
ATOM 961 C C . ALA A 1 125 ? -18.087 -11.972 7.695 1.00 95.88 125 ALA A C 1
ATOM 963 O O . ALA A 1 125 ? -17.289 -11.859 8.630 1.00 95.88 125 ALA A O 1
ATOM 964 N N . LEU A 1 126 ? -18.204 -11.061 6.723 1.00 95.81 126 LEU A N 1
ATOM 965 C CA . LEU A 1 126 ? -17.502 -9.774 6.756 1.00 95.81 126 LEU A CA 1
ATOM 966 C C . LEU A 1 126 ? -17.905 -8.993 8.013 1.00 95.81 126 LEU A C 1
ATOM 968 O O . LEU A 1 126 ? -19.089 -8.922 8.352 1.00 95.81 126 LEU A O 1
ATOM 972 N N . ILE A 1 127 ? -16.920 -8.432 8.716 1.00 94.69 127 ILE A N 1
ATOM 973 C CA . ILE A 1 127 ? -17.149 -7.685 9.964 1.00 94.69 127 ILE A CA 1
ATOM 974 C C . ILE A 1 127 ? -17.566 -6.250 9.634 1.00 94.69 127 ILE A C 1
ATOM 976 O O . ILE A 1 127 ? -18.536 -5.733 10.186 1.00 94.69 127 ILE A O 1
ATOM 980 N N . CYS A 1 128 ? -16.844 -5.627 8.707 1.00 94.75 128 CYS A N 1
ATOM 981 C CA . CYS A 1 128 ? -17.103 -4.292 8.195 1.00 94.75 128 CYS A CA 1
ATOM 982 C C . CYS A 1 128 ? -17.380 -4.362 6.693 1.00 94.75 128 CYS A C 1
ATOM 984 O O . CYS A 1 128 ? -16.754 -5.146 5.978 1.00 94.75 128 CYS A O 1
ATOM 986 N N . GLN A 1 129 ? -18.295 -3.520 6.216 1.00 93.81 129 GLN A N 1
ATOM 987 C CA . GLN A 1 129 ? -18.418 -3.266 4.782 1.00 93.81 129 GLN A CA 1
ATOM 988 C C . GLN A 1 129 ? -17.181 -2.515 4.289 1.00 93.81 129 GLN A C 1
ATOM 990 O O . GLN A 1 129 ? -16.525 -1.824 5.072 1.00 93.81 129 GLN A O 1
ATOM 995 N N . GLU A 1 130 ? -16.868 -2.669 3.006 1.00 95.19 130 GLU A N 1
ATOM 996 C CA . GLU A 1 130 ? -15.762 -1.952 2.382 1.00 95.19 130 GLU A CA 1
ATOM 997 C C . GLU A 1 130 ? -15.955 -0.431 2.493 1.00 95.19 130 GLU A C 1
ATOM 999 O O . GLU A 1 130 ? -17.076 0.079 2.410 1.00 95.19 130 GLU A O 1
ATOM 1004 N N . GLY A 1 131 ? -14.857 0.292 2.709 1.00 95.44 131 GLY A N 1
ATOM 1005 C CA . GLY A 1 131 ? -14.847 1.739 2.894 1.00 95.44 131 GLY A CA 1
ATOM 1006 C C . GLY A 1 131 ? -14.256 2.167 4.234 1.00 95.44 131 GLY A C 1
ATOM 1007 O O . GLY A 1 131 ? -13.476 1.448 4.860 1.00 95.44 131 GLY A O 1
ATOM 1008 N N . THR A 1 132 ? -14.599 3.380 4.661 1.00 95.75 132 THR A N 1
ATOM 1009 C CA . THR A 1 132 ? -14.087 3.994 5.890 1.00 95.75 132 THR A CA 1
ATOM 1010 C C . THR A 1 132 ? -15.219 4.357 6.840 1.00 95.75 132 THR A C 1
ATOM 1012 O O . THR A 1 132 ? -16.359 4.589 6.436 1.00 95.75 132 THR A O 1
ATOM 1015 N N . GLY A 1 133 ? -14.910 4.426 8.131 1.00 94.19 133 GLY A N 1
ATOM 1016 C CA . GLY A 1 133 ? -15.871 4.887 9.124 1.00 94.19 133 GLY A CA 1
ATOM 1017 C C . GLY A 1 133 ? -15.292 4.947 10.527 1.00 94.19 133 GLY A C 1
ATOM 1018 O O . GLY A 1 133 ? -14.089 4.797 10.724 1.00 94.19 133 GLY A O 1
ATOM 1019 N N . THR A 1 134 ? -16.169 5.142 11.508 1.00 91.56 134 THR A N 1
ATOM 1020 C CA . THR A 1 134 ? -15.794 5.241 12.922 1.00 91.56 134 THR A CA 1
ATOM 1021 C C . THR A 1 134 ? -16.684 4.325 13.748 1.00 91.56 134 THR A C 1
ATOM 1023 O O . THR A 1 134 ? -17.910 4.383 13.639 1.00 91.56 134 THR A O 1
ATOM 1026 N N . SER A 1 135 ? -16.079 3.482 14.583 1.00 79.00 135 SER A N 1
ATOM 1027 C CA . SER A 1 135 ? -16.814 2.749 15.612 1.00 79.00 135 SER A CA 1
ATOM 1028 C C . SER A 1 135 ? -17.137 3.679 16.779 1.00 79.00 135 SER A C 1
ATOM 1030 O O . SER A 1 135 ? -16.317 4.516 17.162 1.00 79.00 135 SER A O 1
ATOM 1032 N N . ARG A 1 136 ? -18.334 3.520 17.347 1.00 62.00 136 ARG A N 1
ATOM 1033 C CA . ARG A 1 136 ? -18.702 4.164 18.614 1.00 62.00 136 ARG A CA 1
ATOM 1034 C C . ARG A 1 136 ? -17.937 3.559 19.782 1.00 62.00 136 ARG A C 1
ATOM 1036 O O . ARG A 1 136 ? -17.602 2.355 19.688 1.00 62.00 136 ARG A O 1
#